Protein AF-A0A0D6MCI8-F1 (afdb_monomer_lite)

Foldseek 3Di:
DLAADPCLVVCCCPPPVSVVLQDWDKDADPPPVVDDLVVSLVVVCVVVPDDPDQKDWDKDDWDADSNFTWIKTWIAGSNRRMIIIHIDGDPDPPVPPPPPDDQPPVNVVVVVVVVDDD

Secondary structure (DSSP, 8-state):
--PPPS-HHHHHHH-HHHHHHTS-EEEE--TTTTS-HHHHHHHHHHHTTT---SEEEEEPPPEEETTEEEEEEEEEETTT-EEEEEEEE--S-TTS--TT-PPPHHHHHHHHHTT---

Sequence (118 aa):
MIASVQNPREVFRSDEFLVQLAQPSSVRFSPFEHAPLEERREKFREAMAQRKLALIDFESFPFLFNGVLCTARGHIDSHLLTGRVQFRLSEESNTARDGNEAWSADQINNLRAMGLPL

Organism: NCBI:txid53326

Radius of gyration: 16.19 Å; chains: 1; bounding box: 38×29×41 Å

InterPro domains:
  IPR003417 Core-binding factor, beta subunit [PF02312] (4-52)
  IPR036552 Core-binding factor, beta subunit superfamily [G3DSA:2.40.250.10] (1-58)
  IPR036552 Core-binding factor, beta subunit superfamily [G3DSA:2.40.250.10] (59-101)
  IPR036552 Core-binding factor, beta subunit superfamily [SSF50723] (5-98)

pLDDT: mean 75.56, std 16.2, range [38.34, 93.69]

Structure (mmCIF, N/CA/C/O backbone):
data_AF-A0A0D6MCI8-F1
#
_entry.id   AF-A0A0D6MCI8-F1
#
loop_
_atom_site.group_PDB
_atom_site.id
_atom_site.type_symbol
_atom_site.label_atom_id
_atom_site.label_alt_id
_atom_site.label_comp_id
_atom_site.label_asym_id
_atom_site.label_entity_id
_atom_site.label_seq_id
_atom_site.pdbx_PDB_ins_code
_atom_site.Cartn_x
_atom_site.Cartn_y
_atom_site.Cartn_z
_atom_site.occupancy
_atom_site.B_iso_or_equiv
_atom_site.auth_seq_id
_atom_site.auth_comp_id
_atom_site.auth_asym_id
_atom_site.auth_atom_id
_atom_site.pdbx_PDB_model_num
ATOM 1 N N . MET A 1 1 ? 23.018 6.924 -5.334 1.00 42.38 1 MET A N 1
ATOM 2 C CA . MET A 1 1 ? 22.268 7.116 -6.592 1.00 42.38 1 MET A CA 1
ATOM 3 C C . MET A 1 1 ? 21.367 5.896 -6.747 1.00 42.38 1 MET A C 1
ATOM 5 O O . MET A 1 1 ? 21.887 4.827 -7.027 1.00 42.38 1 MET A O 1
ATOM 9 N N . ILE A 1 2 ? 20.072 5.993 -6.430 1.00 49.62 2 ILE A N 1
ATOM 10 C CA . ILE A 1 2 ? 19.141 4.873 -6.656 1.00 49.62 2 ILE A CA 1
ATOM 11 C C . ILE A 1 2 ? 18.701 5.007 -8.111 1.00 49.62 2 ILE A C 1
ATOM 13 O O . ILE A 1 2 ? 17.911 5.887 -8.438 1.00 49.62 2 ILE A O 1
ATOM 17 N N . ALA A 1 3 ? 19.330 4.240 -8.998 1.00 56.84 3 ALA A N 1
ATOM 18 C CA . ALA A 1 3 ? 19.086 4.345 -10.427 1.00 56.84 3 ALA A CA 1
ATOM 19 C C . ALA A 1 3 ? 17.694 3.794 -10.759 1.00 56.84 3 ALA A C 1
ATOM 21 O O . ALA A 1 3 ? 17.373 2.655 -10.41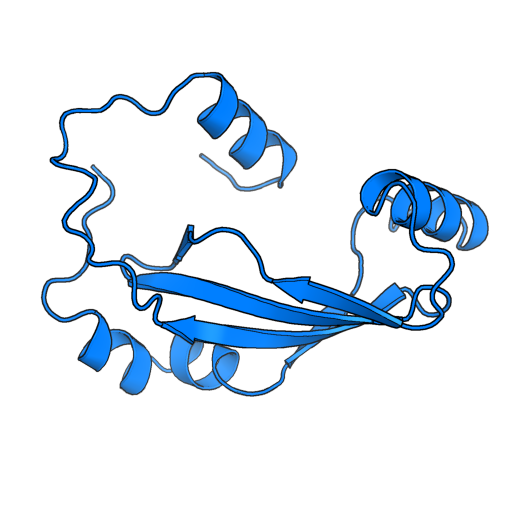8 1.00 56.84 3 ALA A O 1
ATOM 22 N N . SER A 1 4 ? 16.877 4.597 -11.442 1.00 68.19 4 SER A N 1
ATOM 23 C CA . SER A 1 4 ? 15.730 4.060 -12.167 1.00 68.19 4 SER A CA 1
ATOM 24 C C . SER A 1 4 ? 16.223 3.061 -13.208 1.00 68.19 4 SER A C 1
ATOM 26 O O . SER A 1 4 ? 17.229 3.303 -13.879 1.00 68.19 4 SER A O 1
ATOM 28 N N . VAL A 1 5 ? 15.482 1.975 -13.402 1.00 79.12 5 VAL A N 1
ATOM 29 C CA . VAL A 1 5 ? 15.741 1.053 -14.512 1.00 79.12 5 VAL A CA 1
ATOM 30 C C . VAL A 1 5 ? 15.469 1.745 -15.854 1.00 79.12 5 VAL A C 1
ATOM 32 O O . VAL A 1 5 ? 14.638 2.653 -15.932 1.00 79.12 5 VAL A O 1
ATOM 35 N N . GLN A 1 6 ? 16.164 1.322 -16.914 1.00 74.25 6 GLN A N 1
ATOM 36 C CA . GLN A 1 6 ? 16.040 1.928 -18.249 1.00 74.25 6 GLN A CA 1
ATOM 37 C C . GLN A 1 6 ? 14.661 1.675 -18.889 1.00 74.25 6 GLN A C 1
ATOM 39 O O . GLN A 1 6 ? 14.122 2.568 -19.537 1.00 74.25 6 GLN A O 1
ATOM 44 N N . ASN A 1 7 ? 14.053 0.506 -18.635 1.00 82.62 7 ASN A N 1
ATOM 45 C CA . ASN A 1 7 ? 12.748 0.102 -19.178 1.00 82.62 7 ASN A CA 1
ATOM 46 C C . ASN A 1 7 ? 11.750 -0.270 -18.060 1.00 82.62 7 ASN A C 1
ATOM 48 O O . ASN A 1 7 ? 11.394 -1.441 -17.910 1.00 82.62 7 ASN A O 1
ATOM 52 N N . PRO A 1 8 ? 11.244 0.693 -17.269 1.00 80.25 8 PRO A N 1
ATOM 53 C CA . PRO A 1 8 ? 10.431 0.400 -16.081 1.00 80.25 8 PRO A CA 1
ATOM 54 C C . PRO A 1 8 ? 9.139 -0.366 -16.393 1.00 80.25 8 PRO A C 1
ATOM 56 O O . PRO A 1 8 ? 8.712 -1.203 -15.605 1.00 80.25 8 PRO A O 1
ATOM 59 N N . ARG A 1 9 ? 8.548 -0.145 -17.574 1.00 85.06 9 ARG A N 1
ATOM 60 C CA . ARG A 1 9 ? 7.364 -0.881 -18.050 1.00 85.06 9 ARG A CA 1
ATOM 61 C C . ARG A 1 9 ? 7.628 -2.363 -18.288 1.00 85.06 9 ARG A C 1
ATOM 63 O O . ARG A 1 9 ? 6.748 -3.179 -18.039 1.00 85.06 9 ARG A O 1
ATOM 70 N N . GLU A 1 10 ? 8.794 -2.683 -18.835 1.00 86.62 10 GLU A N 1
ATOM 71 C CA . GLU A 1 10 ? 9.193 -4.058 -19.121 1.00 86.62 10 GLU A CA 1
ATOM 72 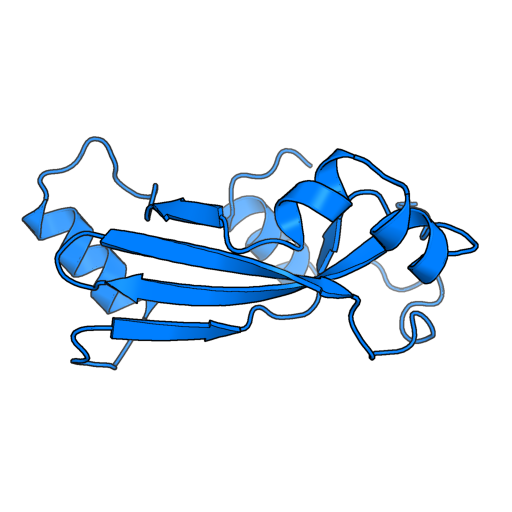C C . GLU A 1 10 ? 9.523 -4.768 -17.814 1.00 86.62 10 GLU A C 1
ATOM 74 O O . GLU A 1 10 ? 8.912 -5.789 -17.520 1.00 86.62 10 GLU A O 1
ATOM 79 N N . VAL A 1 11 ? 10.357 -4.142 -16.973 1.00 85.19 11 VAL A N 1
ATOM 80 C CA . VAL A 1 11 ? 10.732 -4.678 -15.658 1.00 85.19 11 VAL A CA 1
ATOM 81 C C . VAL A 1 11 ? 9.497 -4.953 -14.801 1.00 85.19 11 VAL A C 1
ATOM 83 O O . VAL A 1 11 ? 9.377 -6.041 -14.256 1.00 85.19 11 VAL A O 1
ATOM 86 N N . PHE A 1 12 ? 8.520 -4.041 -14.752 1.00 86.44 12 PHE A N 1
ATOM 87 C CA . PHE A 1 12 ? 7.281 -4.263 -13.993 1.00 86.44 12 PHE A CA 1
ATOM 88 C C . PHE A 1 12 ? 6.447 -5.458 -14.492 1.00 86.44 12 PHE A C 1
ATOM 90 O O . PHE A 1 12 ? 5.653 -6.013 -13.739 1.00 86.44 12 PHE A O 1
ATOM 97 N N . ARG A 1 13 ? 6.597 -5.854 -15.762 1.00 86.81 13 ARG A N 1
ATOM 98 C CA . ARG A 1 13 ? 5.869 -6.980 -16.371 1.00 86.81 13 ARG A CA 1
ATOM 99 C C . ARG A 1 13 ? 6.646 -8.292 -16.359 1.00 86.81 13 ARG A C 1
ATOM 101 O O . ARG A 1 13 ? 6.026 -9.336 -16.529 1.00 86.81 13 ARG A O 1
ATOM 108 N N . SER A 1 14 ? 7.969 -8.239 -16.238 1.00 87.12 14 SER A N 1
ATOM 109 C CA . SER A 1 14 ? 8.842 -9.411 -16.326 1.00 87.12 14 SER A CA 1
ATOM 110 C C . SER A 1 14 ? 9.429 -9.8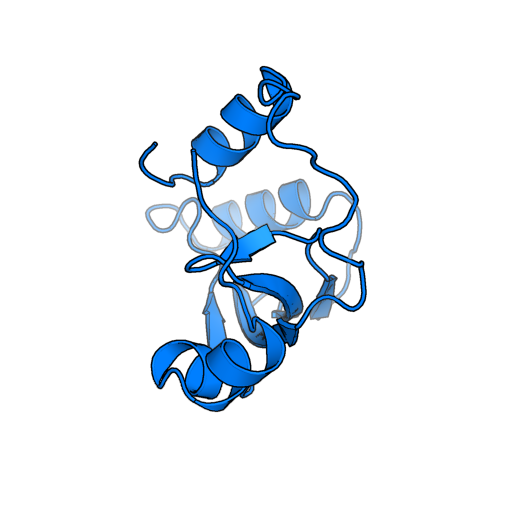31 -14.983 1.00 87.12 14 SER A C 1
ATOM 112 O O . SER A 1 14 ? 9.765 -10.999 -14.818 1.00 87.12 14 SER A O 1
ATOM 114 N N . ASP A 1 15 ? 9.589 -8.899 -14.042 1.00 89.94 15 ASP A N 1
ATOM 115 C CA . ASP A 1 15 ? 10.101 -9.196 -12.707 1.00 89.94 15 ASP A CA 1
ATOM 116 C C . ASP A 1 15 ? 9.056 -9.978 -11.903 1.00 89.94 15 ASP A C 1
ATOM 118 O O . ASP A 1 15 ? 7.920 -9.533 -11.737 1.00 89.94 15 ASP A O 1
ATOM 122 N N . GLU A 1 16 ? 9.439 -11.156 -11.410 1.00 88.31 16 GLU A N 1
ATOM 123 C CA . GLU A 1 16 ? 8.520 -12.085 -10.746 1.00 88.31 16 GLU A CA 1
ATOM 124 C C . GLU A 1 16 ? 7.828 -11.445 -9.536 1.00 88.31 16 GLU A C 1
ATOM 126 O O . GLU A 1 16 ? 6.624 -11.620 -9.334 1.00 88.31 16 GLU A O 1
ATOM 131 N N . PHE A 1 17 ? 8.567 -10.652 -8.760 1.00 86.75 17 PHE A N 1
ATOM 132 C CA . PHE A 1 17 ? 8.053 -10.032 -7.549 1.00 86.75 17 PHE A CA 1
ATOM 133 C C . PHE A 1 17 ? 7.093 -8.885 -7.872 1.00 86.75 17 PHE A C 1
ATOM 135 O O . PHE A 1 17 ? 6.011 -8.795 -7.290 1.00 86.75 17 PHE A O 1
ATOM 142 N N . LEU A 1 18 ? 7.436 -8.036 -8.844 1.00 86.62 18 LEU A N 1
ATOM 143 C CA . LEU A 1 18 ? 6.547 -6.969 -9.311 1.00 86.62 18 LEU A CA 1
ATOM 144 C C . LEU A 1 18 ? 5.279 -7.521 -9.967 1.00 86.62 18 LEU A C 1
ATOM 146 O O . LEU A 1 18 ? 4.197 -6.988 -9.729 1.00 86.62 18 LEU A O 1
ATOM 150 N N . VAL A 1 19 ? 5.380 -8.612 -10.728 1.00 90.06 19 VAL A N 1
ATOM 151 C CA . VAL A 1 19 ? 4.219 -9.287 -11.325 1.00 90.06 19 VAL A CA 1
ATOM 152 C C . VAL A 1 19 ? 3.285 -9.831 -10.245 1.00 90.06 19 VAL A C 1
ATOM 154 O O . VAL A 1 19 ? 2.067 -9.686 -10.364 1.00 90.06 19 VAL A O 1
ATOM 157 N N . GLN A 1 20 ? 3.830 -10.415 -9.175 1.00 88.56 20 GLN A N 1
ATOM 158 C CA . GLN A 1 20 ? 3.037 -10.862 -8.028 1.00 88.56 20 GLN A CA 1
ATOM 159 C C . GLN A 1 20 ? 2.380 -9.682 -7.306 1.00 88.56 20 GLN A C 1
ATOM 161 O O . GLN A 1 20 ? 1.178 -9.715 -7.047 1.00 88.56 20 GLN A O 1
ATOM 166 N N . LEU A 1 21 ? 3.128 -8.608 -7.041 1.00 87.69 21 LEU A N 1
ATOM 167 C CA . LEU A 1 21 ? 2.594 -7.417 -6.381 1.00 87.69 21 LEU A CA 1
ATOM 168 C C . LEU A 1 21 ? 1.590 -6.644 -7.241 1.00 87.69 21 LEU A C 1
ATOM 170 O O . LEU A 1 21 ? 0.736 -5.951 -6.692 1.00 87.69 21 LEU A O 1
ATOM 174 N N . ALA A 1 22 ? 1.647 -6.767 -8.567 1.00 89.19 22 ALA A N 1
ATOM 175 C CA . ALA A 1 22 ? 0.641 -6.217 -9.471 1.00 89.19 22 ALA A CA 1
ATOM 176 C C . ALA A 1 22 ? -0.727 -6.910 -9.325 1.00 89.19 22 ALA A C 1
ATOM 178 O O . ALA A 1 22 ? -1.754 -6.332 -9.696 1.00 89.19 22 ALA A O 1
ATOM 179 N N . GLN A 1 23 ? -0.762 -8.123 -8.764 1.00 91.69 23 GLN A N 1
ATOM 180 C CA . GLN A 1 23 ? -1.996 -8.816 -8.404 1.00 91.69 23 GLN A CA 1
ATOM 181 C C . GLN A 1 23 ? -2.493 -8.382 -7.015 1.00 91.69 23 GLN A C 1
ATOM 183 O O . GLN A 1 23 ? -1.688 -8.056 -6.137 1.00 91.69 23 GLN A O 1
ATOM 188 N N . PRO A 1 24 ? -3.817 -8.417 -6.763 1.00 90.88 24 PRO A N 1
ATOM 189 C CA . PRO A 1 24 ? -4.368 -8.153 -5.438 1.00 90.88 24 PRO A CA 1
ATOM 190 C C . PRO A 1 24 ? -3.789 -9.100 -4.379 1.00 90.88 24 PRO A C 1
ATOM 192 O O . PRO A 1 24 ? -4.118 -10.285 -4.333 1.00 90.88 24 PRO A O 1
ATOM 195 N N . SER A 1 25 ? -2.968 -8.545 -3.496 1.00 89.81 25 SER A N 1
ATOM 196 C CA . SER A 1 25 ? -2.238 -9.252 -2.448 1.00 89.81 25 SER A CA 1
ATOM 197 C C . SER A 1 25 ? -2.760 -8.863 -1.069 1.00 89.81 25 SER A C 1
ATOM 199 O O . SER A 1 25 ? -3.143 -7.715 -0.835 1.00 89.81 25 SER A O 1
ATOM 201 N N . SER A 1 26 ? -2.797 -9.820 -0.142 1.00 91.00 26 SER A N 1
ATOM 202 C CA . SER A 1 26 ? -3.246 -9.572 1.230 1.00 91.00 26 SER A CA 1
ATOM 203 C C . SER A 1 26 ? -2.253 -8.704 1.995 1.00 91.00 26 SER A C 1
ATOM 205 O O . SER A 1 26 ? -1.056 -8.971 1.996 1.00 91.00 26 SER A O 1
ATOM 207 N N . VAL A 1 27 ? -2.770 -7.701 2.700 1.00 88.94 27 VAL A N 1
ATOM 208 C CA . VAL A 1 27 ? -1.982 -6.816 3.564 1.00 88.94 27 VAL A CA 1
ATOM 209 C C . VAL A 1 27 ? -2.577 -6.747 4.961 1.00 88.94 27 VAL A C 1
ATOM 211 O O . VAL A 1 27 ? -3.755 -7.048 5.171 1.00 88.94 27 VAL A O 1
ATOM 214 N N . ARG A 1 28 ? -1.754 -6.339 5.925 1.00 89.00 28 ARG A N 1
ATOM 215 C CA . ARG A 1 28 ? -2.146 -6.105 7.313 1.00 89.00 28 ARG A CA 1
ATOM 216 C C . ARG A 1 28 ? -1.478 -4.837 7.826 1.00 89.00 28 ARG A C 1
ATOM 218 O O . ARG A 1 28 ? -0.333 -4.560 7.483 1.00 89.00 28 ARG A O 1
ATOM 225 N N . PHE A 1 29 ? -2.174 -4.108 8.689 1.00 84.31 29 PHE A N 1
ATOM 226 C CA . PHE A 1 29 ? -1.574 -3.043 9.479 1.00 84.31 29 PHE A CA 1
ATOM 227 C C . PHE A 1 29 ? -0.629 -3.635 10.539 1.00 84.31 29 PHE A C 1
ATOM 229 O O . PHE A 1 29 ? -1.069 -4.222 11.536 1.00 84.31 29 PHE A O 1
ATOM 236 N N . SER A 1 30 ? 0.671 -3.509 10.284 1.00 81.44 30 SER A N 1
ATOM 237 C CA . SER A 1 30 ? 1.756 -4.016 11.129 1.00 81.44 30 SER A CA 1
ATOM 238 C C . SER A 1 30 ? 2.173 -3.120 12.310 1.00 81.44 30 SER A C 1
ATOM 240 O O . SER A 1 30 ? 2.715 -3.663 13.277 1.00 81.44 30 SER A O 1
ATOM 242 N N . PRO A 1 31 ? 1.950 -1.787 12.326 1.00 82.69 31 PRO A N 1
ATOM 243 C CA . PRO A 1 31 ? 2.323 -0.985 13.486 1.00 82.69 31 PRO A CA 1
ATOM 244 C C . PRO A 1 31 ? 1.621 -1.455 14.764 1.00 82.69 31 PRO A C 1
ATOM 246 O O . PRO A 1 31 ? 0.448 -1.838 14.750 1.00 82.69 31 PRO A O 1
ATOM 249 N N . PHE A 1 32 ? 2.356 -1.403 15.878 1.00 83.56 32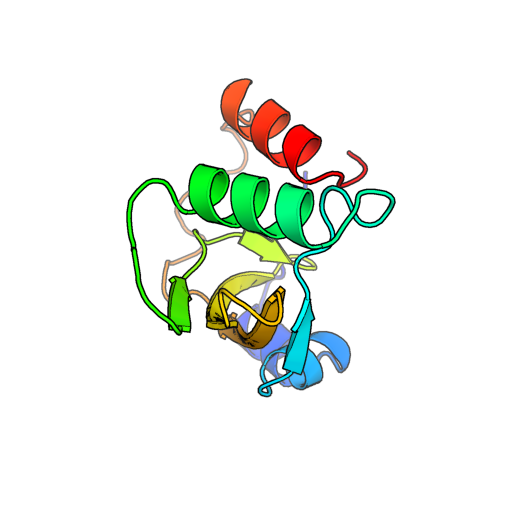 PHE A N 1
ATOM 250 C CA . PHE A 1 32 ? 1.883 -1.818 17.203 1.00 83.56 32 PHE A CA 1
ATOM 251 C C . PHE A 1 32 ? 1.380 -3.271 17.251 1.00 83.56 32 PHE A C 1
ATOM 253 O O . PHE A 1 32 ? 0.479 -3.589 18.015 1.00 83.56 32 PHE A O 1
ATOM 260 N N . GLU A 1 33 ? 1.957 -4.185 16.462 1.00 83.25 33 GLU A N 1
ATOM 261 C CA . GLU A 1 33 ? 1.544 -5.600 16.451 1.00 83.25 33 GLU A CA 1
ATOM 262 C C . GLU A 1 33 ? 1.610 -6.299 17.819 1.00 83.25 33 GLU A C 1
ATOM 264 O O . GLU A 1 33 ? 0.861 -7.245 18.053 1.00 83.25 33 GLU A O 1
ATOM 269 N N . HIS A 1 34 ? 2.457 -5.805 18.726 1.00 86.81 34 HIS A N 1
ATOM 270 C CA . HIS A 1 34 ? 2.574 -6.267 20.111 1.00 86.81 34 HIS A CA 1
ATOM 271 C C . HIS A 1 34 ? 1.453 -5.756 21.034 1.00 86.81 34 HIS A C 1
ATOM 273 O O . HIS A 1 34 ? 1.273 -6.295 22.125 1.00 86.81 34 HIS A O 1
ATOM 279 N N . ALA A 1 35 ? 0.728 -4.711 20.630 1.00 87.06 35 ALA A N 1
ATOM 280 C CA . ALA A 1 35 ? -0.311 -4.080 21.430 1.00 87.06 35 ALA A CA 1
ATOM 281 C C . ALA A 1 35 ? -1.670 -4.794 21.276 1.00 87.06 35 ALA A C 1
ATOM 283 O O . ALA A 1 35 ? -1.925 -5.457 20.259 1.00 87.06 35 ALA A O 1
ATOM 284 N N . PRO A 1 36 ? -2.583 -4.645 22.254 1.00 90.44 36 PRO A N 1
ATOM 285 C CA . PRO A 1 36 ? -3.950 -5.138 22.142 1.00 90.44 36 PRO A CA 1
ATOM 286 C C . PRO A 1 36 ? -4.670 -4.597 20.900 1.00 90.44 36 PRO A C 1
ATOM 288 O O . PRO A 1 36 ? -4.411 -3.489 20.430 1.00 90.44 36 PRO A O 1
ATOM 291 N N . LEU A 1 37 ? -5.632 -5.369 20.385 1.00 85.12 37 LEU A N 1
ATOM 292 C CA . LEU A 1 37 ? -6.346 -5.035 19.148 1.00 85.12 37 LEU A CA 1
ATOM 293 C C . LEU A 1 37 ? -7.027 -3.657 19.196 1.00 85.12 37 LEU A C 1
ATOM 295 O O . LEU A 1 37 ? -7.015 -2.942 18.198 1.00 85.12 37 LEU A O 1
ATOM 299 N N . GLU A 1 38 ? -7.588 -3.274 20.343 1.00 86.62 38 GLU A N 1
ATOM 300 C CA . GLU A 1 38 ? -8.251 -1.976 20.517 1.00 86.62 38 GLU A CA 1
ATOM 301 C C . GLU A 1 38 ? -7.278 -0.799 20.367 1.00 86.62 38 GLU A C 1
ATOM 303 O O . GLU A 1 38 ? -7.577 0.155 19.651 1.00 86.62 38 GLU A O 1
ATOM 308 N N . GLU A 1 39 ? -6.077 -0.902 20.939 1.00 87.69 39 GLU A N 1
ATOM 309 C CA . GLU A 1 39 ? -5.036 0.120 20.793 1.00 87.69 39 GLU A CA 1
ATOM 310 C C . GLU A 1 39 ? -4.568 0.219 19.335 1.00 87.69 39 GLU A C 1
ATOM 312 O O . GLU A 1 39 ? -4.447 1.307 18.775 1.00 87.69 39 GLU A O 1
ATOM 317 N N . ARG A 1 40 ? -4.398 -0.925 18.661 1.00 87.00 40 ARG A N 1
ATOM 318 C CA . ARG A 1 40 ? -4.038 -0.965 17.234 1.00 87.00 40 ARG A CA 1
ATOM 319 C C . ARG A 1 40 ? -5.098 -0.316 16.351 1.00 87.00 40 ARG A C 1
ATOM 321 O O . ARG A 1 40 ? -4.755 0.398 15.412 1.00 87.00 40 ARG A O 1
ATOM 328 N N . ARG A 1 41 ? -6.380 -0.545 16.649 1.00 85.62 41 ARG A N 1
ATOM 329 C CA . ARG A 1 41 ? -7.506 0.102 15.959 1.00 85.62 41 ARG A CA 1
ATOM 330 C C . ARG A 1 41 ? -7.495 1.604 16.183 1.00 85.62 41 ARG A C 1
ATOM 332 O O . ARG A 1 41 ? -7.727 2.360 15.244 1.00 85.62 41 ARG A O 1
ATOM 339 N N . GLU A 1 42 ? -7.209 2.052 17.399 1.00 85.25 42 GLU A N 1
ATOM 340 C CA . GLU A 1 42 ? -7.075 3.472 17.694 1.00 85.25 42 GLU A CA 1
ATOM 341 C C . GLU A 1 42 ? -5.931 4.109 16.905 1.00 85.25 42 GLU A C 1
ATOM 343 O O . GLU A 1 42 ? -6.177 5.072 16.181 1.00 85.25 42 GLU A O 1
ATOM 348 N N . LYS A 1 43 ? -4.739 3.503 16.913 1.00 83.94 43 LYS A N 1
ATOM 349 C CA . LYS A 1 43 ? -3.591 3.967 16.120 1.00 83.94 43 LYS A CA 1
ATOM 350 C C . LYS A 1 43 ? -3.836 3.937 14.620 1.00 83.94 43 LYS A C 1
ATOM 352 O O . LYS A 1 43 ? -3.427 4.858 13.918 1.00 83.94 43 LYS A O 1
ATOM 357 N N . PHE A 1 44 ? -4.550 2.935 14.120 1.00 82.94 44 PHE A N 1
ATOM 358 C CA . PHE A 1 44 ? -4.961 2.900 12.722 1.00 82.94 44 PHE A CA 1
ATOM 359 C C . PHE A 1 44 ? -5.922 4.049 12.382 1.00 82.94 44 PHE A C 1
ATOM 361 O O . PHE A 1 44 ? -5.736 4.731 11.377 1.00 82.94 44 PHE A O 1
ATOM 368 N N . ARG A 1 45 ? -6.921 4.323 13.233 1.00 79.19 45 ARG A N 1
ATOM 369 C CA . ARG A 1 45 ? -7.840 5.460 13.042 1.00 79.19 45 ARG A CA 1
ATOM 370 C C . ARG A 1 45 ? -7.116 6.804 13.114 1.00 79.19 45 ARG A C 1
ATOM 372 O O . ARG A 1 45 ? -7.430 7.675 12.311 1.00 79.19 45 ARG A O 1
ATOM 379 N N . GLU A 1 46 ? -6.166 6.962 14.037 1.00 82.25 46 GLU A N 1
ATOM 380 C CA . GLU A 1 46 ? -5.306 8.150 14.135 1.00 82.25 46 GLU A CA 1
ATOM 381 C C . GLU A 1 46 ? -4.480 8.337 12.853 1.00 82.25 46 GLU A C 1
ATOM 383 O O . GLU A 1 46 ? -4.473 9.426 12.285 1.00 82.25 46 GLU A O 1
ATOM 388 N N . ALA A 1 47 ? -3.851 7.269 12.347 1.00 75.50 47 ALA A N 1
ATOM 389 C CA . ALA A 1 47 ? -3.060 7.303 11.115 1.00 75.50 47 ALA A CA 1
ATOM 390 C C . ALA A 1 47 ? -3.904 7.635 9.872 1.00 75.50 47 ALA A C 1
ATOM 392 O O . ALA A 1 47 ? -3.435 8.321 8.968 1.00 75.50 47 ALA A O 1
ATOM 393 N N . MET A 1 48 ? -5.167 7.201 9.844 1.00 74.81 48 MET A N 1
ATOM 394 C CA . MET A 1 48 ? -6.120 7.518 8.770 1.00 74.81 48 MET A CA 1
ATOM 395 C C . MET A 1 48 ? -6.941 8.794 9.048 1.00 74.81 48 MET A C 1
ATOM 397 O O . MET A 1 48 ? -7.889 9.105 8.319 1.00 74.81 48 MET A O 1
ATOM 401 N N . ALA A 1 49 ? -6.549 9.515 10.102 1.00 66.69 49 ALA A N 1
ATOM 402 C CA . ALA A 1 49 ? -6.991 10.787 10.662 1.00 66.69 49 ALA A CA 1
ATOM 403 C C . ALA A 1 49 ? -8.499 11.031 10.855 1.00 66.69 49 ALA A C 1
ATOM 405 O O . ALA A 1 49 ? -8.855 11.580 11.891 1.00 66.69 49 ALA A O 1
ATOM 406 N N . GLN A 1 50 ? -9.413 10.719 9.925 1.00 55.66 50 GLN A N 1
ATOM 407 C CA . GLN A 1 50 ? -10.802 11.227 10.011 1.00 55.66 50 GLN A CA 1
ATOM 408 C C . GLN A 1 50 ? -11.897 10.374 9.341 1.00 55.66 50 GLN A C 1
ATOM 410 O O . GLN A 1 50 ? -13.062 10.774 9.328 1.00 55.66 50 GLN A O 1
ATOM 415 N N . ARG A 1 51 ? -11.601 9.188 8.799 1.00 54.62 51 ARG A N 1
ATOM 416 C CA . ARG A 1 51 ? -12.619 8.376 8.102 1.00 54.62 51 ARG A CA 1
ATOM 417 C C . ARG A 1 51 ? -13.188 7.285 9.016 1.00 54.62 51 ARG A C 1
ATOM 419 O O . ARG A 1 51 ? -12.581 6.234 9.183 1.00 54.62 51 ARG A O 1
ATOM 426 N N . LYS A 1 52 ? -14.388 7.503 9.578 1.00 55.75 52 LYS A N 1
ATOM 427 C CA . LYS A 1 52 ? -15.213 6.452 10.225 1.00 55.75 52 LYS A CA 1
ATOM 428 C C . LYS A 1 52 ? -15.833 5.523 9.169 1.00 55.75 52 LYS A C 1
ATOM 430 O O . LYS A 1 52 ? -17.051 5.434 9.049 1.00 55.75 52 LYS A O 1
ATOM 435 N N . LEU A 1 53 ? -14.997 4.886 8.358 1.00 58.84 53 LEU A N 1
ATOM 436 C CA . LEU A 1 53 ? -15.430 3.965 7.310 1.00 58.84 53 LEU A CA 1
ATOM 437 C C . LEU A 1 53 ? -15.028 2.539 7.688 1.00 58.84 53 LEU A C 1
ATOM 439 O O . LEU A 1 53 ? -13.941 2.316 8.222 1.00 58.84 53 LEU A O 1
ATOM 443 N N . ALA A 1 54 ? -15.912 1.574 7.422 1.00 60.47 54 ALA A N 1
ATOM 444 C CA . ALA A 1 54 ? -15.632 0.152 7.642 1.00 60.47 54 ALA A CA 1
ATOM 445 C C . ALA A 1 54 ? -14.474 -0.344 6.757 1.00 60.47 54 ALA A C 1
ATOM 447 O O . ALA A 1 54 ? -13.674 -1.169 7.185 1.00 60.47 54 ALA A O 1
ATOM 448 N N . LEU A 1 55 ? -14.350 0.231 5.559 1.00 70.25 55 LEU A N 1
ATOM 449 C CA . LEU A 1 55 ? -13.263 0.008 4.615 1.00 70.25 55 LEU A CA 1
ATOM 450 C C . LEU A 1 55 ? -12.620 1.346 4.277 1.00 70.25 55 LEU A C 1
ATOM 452 O O . LEU A 1 55 ? -13.318 2.325 4.003 1.00 70.25 55 LEU A O 1
ATOM 456 N N . ILE A 1 56 ? -11.295 1.384 4.298 1.00 77.81 56 ILE A N 1
ATOM 457 C CA . ILE A 1 56 ? -10.532 2.573 3.949 1.00 77.81 56 ILE A CA 1
ATOM 458 C C . ILE A 1 56 ? -9.758 2.289 2.674 1.00 77.81 56 ILE A C 1
ATOM 460 O O . ILE A 1 56 ? -8.751 1.582 2.702 1.00 77.81 56 ILE A O 1
ATOM 464 N N . ASP A 1 57 ? -10.245 2.849 1.570 1.00 83.12 57 ASP A N 1
ATOM 465 C CA . ASP A 1 57 ? -9.501 2.903 0.319 1.00 83.12 57 ASP A CA 1
ATOM 466 C C . ASP A 1 57 ? -8.315 3.852 0.468 1.00 83.12 57 ASP A C 1
ATOM 468 O O . ASP A 1 57 ? -8.444 4.966 0.991 1.00 83.12 57 ASP A O 1
ATOM 472 N N . PHE A 1 58 ? -7.165 3.414 -0.024 1.00 81.19 58 PHE A N 1
ATOM 473 C CA . PHE A 1 58 ? -5.962 4.219 -0.074 1.00 81.19 58 PHE A CA 1
ATOM 474 C C . PHE A 1 58 ? -5.258 4.049 -1.414 1.00 81.19 58 PHE A C 1
ATOM 476 O O . PHE A 1 58 ? -5.290 2.996 -2.058 1.00 81.19 58 PHE A O 1
ATOM 483 N N . GLU A 1 59 ? -4.593 5.120 -1.804 1.00 85.50 59 GLU A N 1
ATOM 484 C CA . GLU A 1 59 ? -3.631 5.146 -2.884 1.00 85.50 59 GLU A CA 1
ATOM 485 C C . GLU A 1 59 ? -2.392 5.833 -2.326 1.00 85.50 59 GLU A C 1
ATOM 487 O O . GLU A 1 59 ? -2.488 6.886 -1.692 1.00 85.50 59 GLU A O 1
ATOM 492 N N . SER A 1 60 ? -1.245 5.177 -2.451 1.00 82.94 60 SER A N 1
ATOM 493 C CA . SER A 1 60 ? 0.010 5.737 -1.978 1.00 82.94 60 SER A CA 1
ATOM 494 C C . SER A 1 60 ? 0.450 6.882 -2.882 1.00 82.94 60 SER A C 1
ATOM 496 O O . SER A 1 60 ? 0.138 6.916 -4.073 1.00 82.94 60 SER A O 1
ATOM 498 N N . PHE A 1 61 ? 1.297 7.756 -2.347 1.00 83.88 61 PHE A N 1
ATOM 499 C CA . PHE A 1 61 ? 2.157 8.561 -3.207 1.00 83.88 61 PHE A CA 1
ATOM 500 C C . PHE A 1 61 ? 3.078 7.647 -4.036 1.00 83.88 61 PHE A C 1
ATOM 502 O O . PHE A 1 61 ? 3.366 6.525 -3.598 1.00 83.88 61 PHE A O 1
ATOM 509 N N . PRO A 1 62 ? 3.538 8.089 -5.216 1.00 85.62 62 PRO A N 1
ATOM 510 C CA . PRO A 1 62 ? 4.513 7.350 -6.007 1.00 85.62 62 PRO A CA 1
ATOM 511 C C . PRO A 1 62 ? 5.791 7.061 -5.213 1.00 85.62 62 PRO A C 1
ATOM 513 O O . PRO A 1 62 ? 6.325 7.935 -4.528 1.00 85.62 62 PRO A O 1
ATOM 516 N N . PHE A 1 63 ? 6.293 5.831 -5.306 1.00 84.31 63 PHE A N 1
ATOM 517 C CA . PHE A 1 63 ? 7.529 5.397 -4.656 1.00 84.31 63 PHE A CA 1
ATOM 518 C C . PHE A 1 63 ? 8.366 4.523 -5.591 1.00 84.31 63 PHE A C 1
ATOM 520 O O . PHE A 1 63 ? 7.841 3.822 -6.455 1.00 84.31 63 PHE A O 1
ATOM 527 N N . LEU A 1 64 ? 9.688 4.563 -5.423 1.00 85.81 64 LEU A N 1
ATOM 528 C CA . LEU A 1 64 ? 10.596 3.686 -6.158 1.00 85.81 64 LEU A CA 1
ATOM 529 C C . LEU A 1 64 ? 10.663 2.322 -5.474 1.00 85.81 64 LEU A C 1
ATOM 531 O O . LEU A 1 64 ? 11.040 2.226 -4.308 1.00 85.81 64 LEU A O 1
ATOM 535 N N . PHE A 1 65 ? 10.357 1.271 -6.226 1.00 84.75 65 PHE A N 1
ATOM 536 C CA . PHE A 1 65 ? 10.510 -0.114 -5.803 1.00 84.75 65 PHE A CA 1
ATOM 537 C C . PHE A 1 65 ? 11.389 -0.851 -6.811 1.00 84.75 65 PHE A C 1
ATOM 539 O O . PHE A 1 65 ? 11.047 -0.912 -7.989 1.00 84.75 65 PHE A O 1
ATOM 546 N N . ASN A 1 66 ? 12.546 -1.361 -6.378 1.00 82.56 66 ASN A N 1
ATOM 547 C CA . ASN A 1 66 ? 13.546 -1.987 -7.258 1.00 82.56 66 ASN A CA 1
ATOM 548 C C . ASN A 1 66 ? 13.858 -1.160 -8.527 1.00 82.56 66 ASN A C 1
ATOM 550 O O . ASN A 1 66 ? 14.005 -1.692 -9.623 1.00 82.56 66 ASN A O 1
ATOM 554 N N . GLY A 1 67 ? 13.926 0.170 -8.387 1.00 80.94 67 GLY A N 1
ATOM 555 C CA . GLY A 1 67 ? 14.196 1.085 -9.502 1.00 80.94 67 GLY A CA 1
ATOM 556 C C . GLY A 1 67 ? 13.010 1.329 -10.446 1.00 80.94 67 GLY A C 1
ATOM 557 O O . GLY A 1 67 ? 13.186 1.998 -11.4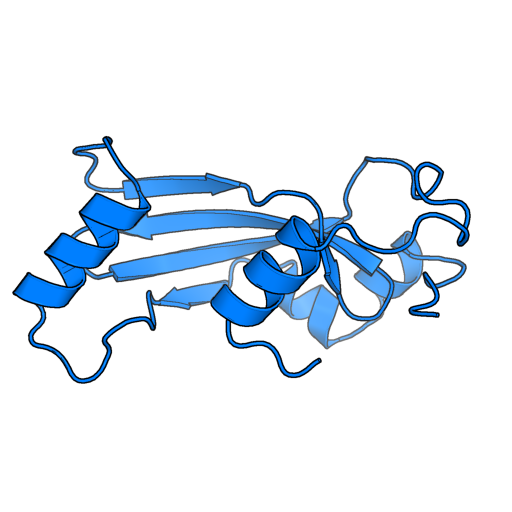62 1.00 80.94 67 GLY A O 1
ATOM 558 N N . VAL A 1 68 ? 11.812 0.834 -10.125 1.00 84.88 68 VAL A N 1
ATOM 559 C CA . VAL A 1 68 ? 10.566 1.086 -10.861 1.00 84.88 68 VAL A CA 1
ATOM 560 C C . VAL A 1 68 ? 9.665 2.012 -10.048 1.00 84.88 68 VAL A C 1
ATOM 562 O O . VAL A 1 68 ? 9.375 1.744 -8.883 1.00 84.88 68 VAL A O 1
ATOM 565 N N . LEU A 1 69 ? 9.206 3.106 -10.658 1.00 86.75 69 LEU A N 1
ATOM 566 C CA . LEU A 1 69 ? 8.271 4.028 -10.018 1.00 86.75 69 LEU A CA 1
ATOM 567 C C . LEU A 1 69 ? 6.865 3.414 -9.996 1.00 86.75 69 LEU A C 1
ATOM 569 O O . LEU A 1 69 ? 6.262 3.178 -11.045 1.00 86.75 69 LEU A O 1
ATOM 573 N N . CYS A 1 70 ? 6.354 3.154 -8.797 1.00 88.50 70 CYS A N 1
ATOM 574 C CA . CYS A 1 70 ? 5.092 2.463 -8.566 1.00 88.50 70 CYS A CA 1
ATOM 575 C C . CYS A 1 70 ? 4.157 3.287 -7.676 1.00 88.50 70 CYS A C 1
ATOM 577 O O . CYS A 1 70 ? 4.601 4.115 -6.883 1.00 88.50 70 CYS A O 1
ATOM 579 N N . THR A 1 71 ? 2.862 3.001 -7.760 1.00 90.44 71 THR A N 1
ATOM 580 C CA . THR A 1 71 ? 1.871 3.355 -6.739 1.00 90.44 71 THR A CA 1
ATOM 581 C C . THR A 1 71 ? 1.255 2.079 -6.174 1.00 90.44 71 THR A C 1
ATOM 583 O O . THR A 1 71 ? 1.137 1.065 -6.864 1.00 90.44 71 THR A O 1
ATOM 586 N N . ALA A 1 72 ? 0.867 2.102 -4.903 1.00 90.06 72 ALA A N 1
ATOM 587 C CA . ALA A 1 72 ? 0.130 1.022 -4.264 1.00 90.06 72 ALA A CA 1
ATOM 588 C C . ALA A 1 72 ? -1.301 1.489 -4.030 1.00 90.06 72 ALA A C 1
ATOM 590 O O . ALA A 1 72 ? -1.531 2.518 -3.395 1.00 90.06 72 ALA A O 1
ATOM 591 N N . ARG A 1 73 ? -2.269 0.722 -4.528 1.00 91.50 73 ARG A N 1
ATOM 592 C CA . ARG A 1 73 ? -3.690 1.009 -4.347 1.00 91.50 73 ARG A CA 1
ATOM 593 C C . ARG A 1 73 ? -4.386 -0.182 -3.728 1.00 91.50 73 ARG A C 1
ATOM 595 O O . ARG A 1 73 ? -4.190 -1.319 -4.156 1.00 91.50 73 ARG A O 1
ATOM 602 N N . GLY A 1 74 ? -5.228 0.082 -2.745 1.00 91.69 74 GLY A N 1
ATOM 603 C CA . GLY A 1 74 ? -5.914 -0.972 -2.029 1.00 91.69 74 GLY A CA 1
ATOM 604 C C . GLY A 1 74 ? -6.955 -0.452 -1.067 1.00 91.69 74 GLY A C 1
ATOM 605 O O . GLY A 1 74 ? -7.287 0.730 -1.058 1.00 91.69 74 GLY A O 1
ATOM 606 N N . HIS A 1 75 ? -7.443 -1.367 -0.246 1.00 89.69 75 HIS A N 1
ATOM 607 C CA . HIS A 1 75 ? -8.306 -1.060 0.881 1.00 89.69 75 HIS A CA 1
ATOM 608 C C . HIS A 1 75 ? -7.865 -1.858 2.099 1.00 89.69 75 HIS A C 1
ATOM 610 O O . HIS A 1 75 ? -7.334 -2.963 1.962 1.00 89.69 75 HIS A O 1
ATOM 616 N N . ILE A 1 76 ? -8.127 -1.319 3.284 1.00 89.44 76 ILE A N 1
ATOM 617 C CA . ILE A 1 76 ? -7.991 -2.024 4.561 1.00 89.44 76 ILE A CA 1
ATOM 618 C C . ILE A 1 76 ? -9.306 -1.915 5.327 1.00 89.44 76 ILE A C 1
ATOM 620 O O . ILE A 1 76 ? -9.917 -0.848 5.390 1.00 89.44 76 ILE A O 1
ATOM 624 N N . ASP A 1 77 ? -9.731 -3.026 5.919 1.00 88.31 77 ASP A N 1
ATOM 625 C CA . ASP A 1 77 ? -10.821 -3.067 6.882 1.00 88.31 77 ASP A CA 1
ATOM 626 C C . ASP A 1 77 ? -10.358 -2.463 8.212 1.00 88.31 77 ASP A C 1
ATOM 628 O O . ASP A 1 77 ? -9.356 -2.885 8.797 1.00 88.31 77 ASP A O 1
ATOM 632 N N . SER A 1 78 ? -11.088 -1.462 8.698 1.00 81.94 78 SER A N 1
ATOM 633 C CA . SER A 1 78 ? -10.716 -0.712 9.901 1.00 81.94 78 SER A CA 1
ATOM 634 C C . SER A 1 78 ? -10.917 -1.483 11.210 1.00 81.94 78 SER A C 1
ATOM 636 O O . SER A 1 78 ? -10.371 -1.086 12.240 1.00 81.94 78 SER A O 1
ATOM 638 N N . HIS A 1 79 ? -11.646 -2.600 11.185 1.00 83.38 79 HIS A N 1
ATOM 639 C CA . HIS A 1 79 ? -11.887 -3.467 12.338 1.00 83.38 79 HIS A CA 1
ATOM 640 C C . HIS A 1 79 ? -10.935 -4.660 12.356 1.00 83.38 79 HIS A C 1
ATOM 642 O O . HIS A 1 79 ? -10.419 -5.018 13.421 1.00 83.38 79 HIS A O 1
ATOM 648 N N . LEU A 1 80 ? -10.730 -5.293 11.200 1.00 87.44 80 LEU A N 1
ATOM 649 C CA . LEU A 1 80 ? -9.866 -6.463 11.043 1.00 87.44 80 LEU A CA 1
ATOM 650 C C . LEU A 1 80 ? -8.399 -6.083 10.843 1.00 87.44 80 LEU A C 1
ATOM 652 O O . LEU A 1 80 ? -7.525 -6.923 11.052 1.00 87.44 80 LEU A O 1
ATOM 656 N N . LEU A 1 81 ? -8.127 -4.831 10.463 1.00 87.88 81 LEU A N 1
ATOM 657 C CA . LEU A 1 81 ? -6.791 -4.314 10.166 1.00 87.88 81 LEU A CA 1
ATOM 658 C C . LEU A 1 81 ? -6.078 -5.106 9.059 1.00 87.88 81 LEU A C 1
ATOM 660 O O . LEU A 1 81 ? -4.848 -5.154 8.995 1.00 87.88 81 LEU A O 1
ATOM 664 N N . THR A 1 82 ? -6.858 -5.738 8.185 1.00 90.69 82 THR A N 1
ATOM 665 C CA . THR A 1 82 ? -6.406 -6.508 7.028 1.00 90.69 82 THR A CA 1
ATOM 666 C C . THR A 1 82 ? -7.073 -5.988 5.769 1.00 90.69 82 THR A C 1
ATOM 668 O O . THR A 1 82 ? -8.112 -5.334 5.814 1.00 90.69 82 THR A O 1
ATOM 671 N N . GLY A 1 83 ? -6.456 -6.243 4.625 1.00 91.38 83 GLY A N 1
ATOM 672 C CA . GLY A 1 83 ? -6.901 -5.658 3.376 1.00 91.38 83 GLY A CA 1
ATOM 673 C C . GLY A 1 83 ? -6.318 -6.333 2.156 1.00 91.38 83 GLY A C 1
ATOM 674 O O . GLY A 1 83 ? -5.651 -7.369 2.250 1.00 91.38 83 GLY A O 1
ATOM 675 N N . ARG A 1 84 ? -6.547 -5.708 1.004 1.00 93.00 84 ARG A N 1
ATOM 676 C CA . ARG A 1 84 ? -5.886 -6.066 -0.247 1.00 93.00 84 ARG A CA 1
ATOM 677 C C . ARG A 1 84 ? -5.258 -4.843 -0.881 1.00 93.00 84 ARG A C 1
ATOM 679 O O . ARG A 1 84 ? -5.898 -3.798 -0.958 1.00 93.00 84 ARG A O 1
ATOM 686 N N . VAL A 1 85 ? -4.034 -5.003 -1.367 1.00 92.94 85 VAL A N 1
ATOM 687 C CA . VAL A 1 85 ? -3.313 -3.988 -2.133 1.00 92.94 85 VAL A CA 1
ATOM 688 C C . VAL A 1 85 ? -2.818 -4.588 -3.437 1.00 92.94 85 VAL A C 1
ATOM 690 O O . VAL A 1 85 ? -2.539 -5.780 -3.513 1.00 92.94 85 VAL A O 1
ATOM 693 N N . GLN A 1 86 ? -2.692 -3.755 -4.455 1.00 93.69 86 GLN A N 1
ATOM 694 C CA . GLN A 1 86 ? -1.986 -4.085 -5.681 1.00 93.69 86 GLN A CA 1
ATOM 695 C C . GLN A 1 86 ? -1.070 -2.928 -6.058 1.00 93.69 86 GLN A C 1
ATOM 697 O O . GLN A 1 86 ? -1.410 -1.756 -5.866 1.00 93.69 86 GLN A O 1
ATOM 702 N N . PHE A 1 87 ? 0.082 -3.264 -6.613 1.00 92.75 87 PHE A N 1
ATOM 703 C CA . PHE A 1 87 ? 1.013 -2.303 -7.168 1.00 92.75 87 PHE A CA 1
ATOM 704 C C . PHE A 1 87 ? 0.582 -1.973 -8.590 1.00 92.75 87 PHE A C 1
ATOM 706 O O . PHE A 1 87 ? 0.032 -2.797 -9.326 1.00 92.75 87 PHE A O 1
ATOM 713 N N . ARG A 1 88 ? 0.823 -0.735 -8.982 1.00 91.44 88 ARG A N 1
ATOM 714 C CA . ARG A 1 88 ? 0.636 -0.253 -10.340 1.00 91.44 88 ARG A CA 1
ATOM 715 C C . ARG A 1 88 ? 1.881 0.503 -10.732 1.00 91.44 88 ARG A C 1
ATOM 717 O O . ARG A 1 88 ? 2.500 1.168 -9.904 1.00 91.44 88 ARG A O 1
ATOM 724 N N . LEU A 1 89 ? 2.231 0.408 -12.004 1.00 88.69 89 LEU A N 1
ATOM 725 C CA . LEU A 1 89 ? 3.231 1.296 -12.558 1.00 88.69 89 LEU A CA 1
ATOM 726 C C . LEU A 1 89 ? 2.700 2.732 -12.476 1.00 88.69 89 LEU A C 1
ATOM 728 O O . LEU A 1 89 ? 1.555 2.977 -12.860 1.00 88.69 89 LEU A O 1
ATOM 732 N N . SER A 1 90 ? 3.519 3.660 -11.985 1.00 84.31 90 SER A N 1
ATOM 733 C CA . SER A 1 90 ? 3.149 5.0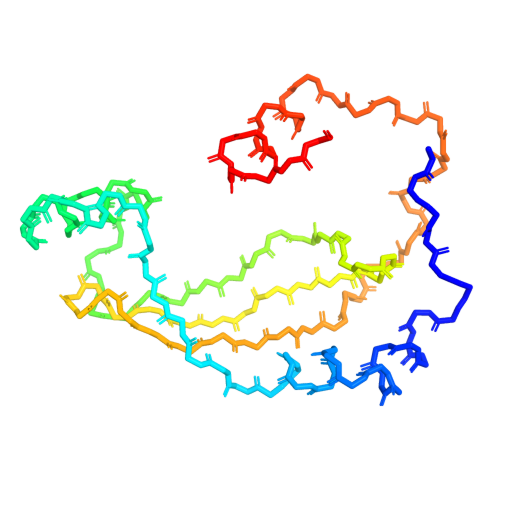73 -11.984 1.00 84.31 90 SER A CA 1
ATOM 734 C C . SER A 1 90 ? 3.098 5.599 -13.421 1.00 84.31 90 SER A C 1
ATOM 736 O O . SER A 1 90 ? 3.998 5.332 -14.222 1.00 84.31 90 SER A O 1
ATOM 738 N N . GLU A 1 91 ? 2.040 6.337 -13.757 1.00 71.06 91 GLU A N 1
ATOM 739 C CA . GLU A 1 91 ? 1.933 7.048 -15.039 1.00 71.06 91 GLU A CA 1
ATOM 740 C C . GLU A 1 91 ? 2.729 8.357 -15.040 1.00 71.06 91 GLU A C 1
ATOM 742 O O . GLU A 1 91 ? 2.992 8.920 -16.106 1.00 71.06 91 GLU A O 1
ATOM 747 N N . GLU A 1 92 ? 3.155 8.822 -13.860 1.00 67.81 92 GLU A N 1
ATOM 748 C CA . GLU A 1 92 ? 4.087 9.934 -13.765 1.00 67.81 92 GLU A CA 1
ATOM 749 C C . GLU A 1 92 ? 5.388 9.551 -14.465 1.00 67.81 92 GLU A C 1
ATOM 751 O O . GLU A 1 92 ? 5.997 8.506 -14.217 1.00 67.81 92 GLU A O 1
ATOM 756 N N . SER A 1 93 ? 5.803 10.405 -15.394 1.00 54.09 93 SER A N 1
ATOM 757 C CA . SER A 1 93 ? 7.078 10.225 -16.062 1.00 54.09 93 SER A CA 1
ATOM 758 C C . SER A 1 93 ? 8.177 10.347 -15.009 1.00 54.09 93 SER A C 1
ATOM 760 O O . SER A 1 93 ? 8.201 11.313 -14.250 1.00 54.09 93 SER A O 1
ATOM 762 N N . ASN A 1 94 ? 9.141 9.423 -15.014 1.00 51.19 94 ASN A N 1
ATOM 763 C CA . ASN A 1 94 ? 10.392 9.516 -14.238 1.00 51.19 94 ASN A CA 1
ATOM 764 C C . ASN A 1 94 ? 11.192 10.817 -14.494 1.00 51.19 94 ASN A C 1
ATOM 766 O O . ASN A 1 94 ? 12.275 11.003 -13.950 1.00 51.19 94 ASN A O 1
ATOM 770 N N . THR A 1 95 ? 10.686 11.716 -15.340 1.00 43.97 95 THR A N 1
ATOM 771 C CA . THR A 1 95 ? 11.267 12.995 -15.744 1.00 43.97 95 THR A CA 1
ATOM 772 C C . THR A 1 95 ? 11.212 14.076 -14.663 1.00 43.97 95 THR A C 1
ATOM 774 O O . THR A 1 95 ? 11.605 15.203 -14.933 1.00 43.97 95 THR A O 1
ATOM 777 N N . ALA A 1 96 ? 10.769 13.769 -13.444 1.00 44.06 96 ALA A N 1
ATOM 778 C CA . ALA A 1 96 ? 10.899 14.659 -12.293 1.00 44.06 96 ALA A CA 1
ATOM 779 C C . ALA A 1 96 ? 11.752 13.998 -11.207 1.00 44.06 96 ALA A C 1
ATOM 781 O O . ALA A 1 96 ? 11.256 13.630 -10.148 1.00 44.06 96 ALA A O 1
ATOM 782 N N . ARG A 1 97 ? 13.032 13.797 -11.522 1.00 46.97 97 ARG A N 1
ATOM 783 C CA . ARG A 1 97 ? 14.173 13.872 -10.597 1.00 46.97 97 ARG A CA 1
ATOM 784 C C . ARG A 1 97 ? 15.426 13.613 -11.420 1.00 46.97 97 ARG A C 1
ATOM 786 O O . ARG A 1 97 ? 16.022 12.538 -11.371 1.00 46.97 97 ARG A O 1
ATOM 793 N N . ASP A 1 98 ? 15.819 14.629 -12.190 1.00 38.34 98 ASP A N 1
ATOM 794 C CA . ASP A 1 98 ? 17.240 14.815 -12.475 1.00 38.34 98 ASP A CA 1
ATOM 795 C C . ASP A 1 98 ? 17.985 14.594 -11.155 1.00 38.34 98 ASP A C 1
ATOM 797 O O . ASP A 1 98 ? 17.582 15.124 -10.116 1.00 38.34 98 ASP A O 1
ATOM 801 N N . GLY A 1 99 ? 18.997 13.728 -11.174 1.00 46.28 99 GLY A N 1
ATOM 802 C CA . GLY A 1 99 ? 19.673 13.170 -9.999 1.00 46.28 99 GLY A CA 1
ATOM 803 C C . GLY A 1 99 ? 20.474 14.173 -9.160 1.00 46.28 99 GLY A C 1
ATOM 804 O O . GLY A 1 99 ? 21.507 13.802 -8.612 1.00 46.28 99 GLY A O 1
ATOM 805 N N . ASN A 1 100 ? 20.018 15.422 -9.073 1.00 44.12 100 ASN A N 1
ATOM 806 C CA . ASN A 1 100 ? 20.637 16.526 -8.364 1.00 44.12 100 ASN A CA 1
ATOM 807 C C . ASN A 1 100 ? 19.765 17.113 -7.239 1.00 44.12 100 ASN A C 1
ATOM 809 O O . ASN A 1 100 ? 20.213 18.016 -6.537 1.00 44.12 100 ASN A O 1
ATOM 813 N N . GLU A 1 101 ? 18.551 16.604 -7.008 1.00 48.16 101 GLU A N 1
ATOM 814 C CA . GLU A 1 101 ? 17.800 16.950 -5.798 1.00 48.16 101 GLU A CA 1
ATOM 815 C C . GLU A 1 101 ? 18.157 15.980 -4.670 1.00 48.16 101 GLU A C 1
ATOM 817 O O . GLU A 1 101 ? 17.704 14.832 -4.613 1.00 48.16 101 GLU A O 1
ATOM 822 N N . ALA A 1 102 ? 19.012 16.455 -3.760 1.00 49.09 102 ALA A N 1
ATOM 823 C CA . ALA A 1 102 ? 19.176 15.849 -2.449 1.00 49.09 102 ALA A CA 1
ATOM 824 C C . ALA A 1 102 ? 17.786 15.674 -1.823 1.00 49.09 102 ALA A C 1
ATOM 826 O O . ALA A 1 102 ? 17.003 16.622 -1.757 1.00 49.09 102 ALA A O 1
ATOM 827 N N . TRP A 1 103 ? 17.472 14.449 -1.398 1.00 52.66 103 TRP A N 1
ATOM 828 C CA . TRP A 1 103 ? 16.211 14.146 -0.732 1.00 52.66 103 TRP A CA 1
ATOM 829 C C . TRP A 1 103 ? 16.045 15.117 0.433 1.00 52.66 103 TRP A C 1
ATOM 831 O O . TRP A 1 103 ? 16.968 15.272 1.238 1.00 52.66 103 TRP A O 1
ATOM 841 N N . SER A 1 104 ? 14.899 15.794 0.517 1.00 57.28 104 SER A N 1
ATOM 842 C CA . SER A 1 104 ? 14.676 16.710 1.631 1.00 57.28 104 SER A CA 1
ATOM 843 C C . SER A 1 104 ? 14.698 15.925 2.944 1.00 57.28 104 SER A C 1
ATOM 845 O O . SER A 1 104 ? 14.318 14.749 2.991 1.00 57.28 104 SER A O 1
ATOM 847 N N . ALA A 1 105 ? 15.149 16.562 4.025 1.00 56.88 105 ALA A N 1
ATOM 848 C CA . ALA A 1 105 ? 15.225 15.924 5.340 1.00 56.88 105 ALA A CA 1
ATOM 849 C C . ALA A 1 105 ? 13.877 15.306 5.758 1.00 56.88 105 ALA A C 1
ATOM 851 O O . ALA A 1 105 ? 13.845 14.232 6.354 1.00 56.88 105 ALA A O 1
ATOM 852 N N . ASP A 1 106 ? 12.766 15.924 5.355 1.00 59.09 106 ASP A N 1
ATOM 853 C CA . ASP A 1 106 ? 11.413 15.429 5.612 1.00 59.09 106 ASP A CA 1
ATOM 854 C C . ASP A 1 106 ? 11.101 14.130 4.857 1.00 59.09 106 ASP A C 1
ATOM 856 O O . ASP A 1 106 ? 10.481 13.224 5.408 1.00 59.09 106 ASP A O 1
ATOM 860 N N . GLN A 1 107 ? 11.579 13.982 3.617 1.00 55.03 107 GLN A N 1
ATOM 861 C CA . GLN A 1 107 ? 11.413 12.748 2.841 1.00 55.03 107 GLN A CA 1
ATOM 862 C C . GLN A 1 107 ? 12.230 11.596 3.435 1.00 55.03 107 GLN A C 1
ATOM 864 O O . GLN A 1 107 ? 11.738 10.472 3.526 1.00 55.03 107 GLN A O 1
ATOM 869 N N . ILE A 1 108 ? 13.452 11.881 3.893 1.00 60.16 108 ILE A N 1
ATOM 870 C CA . ILE A 1 108 ? 14.311 10.900 4.573 1.00 60.16 108 ILE A CA 1
ATOM 871 C C . ILE A 1 108 ? 13.686 10.479 5.909 1.00 60.16 108 ILE A C 1
ATOM 873 O O . ILE A 1 108 ? 13.642 9.291 6.232 1.00 60.16 108 ILE A O 1
ATOM 877 N N . ASN A 1 109 ? 13.157 11.436 6.672 1.00 60.38 109 ASN A N 1
ATOM 878 C CA . ASN A 1 109 ? 12.479 11.158 7.935 1.00 60.38 109 ASN A CA 1
ATOM 879 C C . ASN A 1 109 ? 11.192 10.348 7.731 1.00 60.38 109 ASN A C 1
ATOM 881 O O . ASN A 1 109 ? 10.928 9.443 8.518 1.00 60.38 109 ASN A O 1
ATOM 885 N N . ASN A 1 110 ? 10.447 10.592 6.650 1.00 60.56 110 ASN A N 1
ATOM 886 C CA . ASN A 1 110 ? 9.272 9.794 6.296 1.00 60.56 110 ASN A CA 1
ATOM 887 C C . ASN A 1 110 ? 9.637 8.354 5.912 1.00 60.56 110 ASN A C 1
ATOM 889 O O . ASN A 1 110 ? 8.970 7.422 6.352 1.00 60.56 110 ASN A O 1
ATOM 893 N N . LEU A 1 111 ? 10.724 8.141 5.162 1.00 54.34 111 LEU A N 1
ATOM 894 C CA . LEU A 1 111 ? 11.220 6.789 4.876 1.00 54.34 111 LEU A CA 1
ATOM 895 C C . LEU A 1 111 ? 11.658 6.053 6.148 1.00 54.34 111 LEU A C 1
ATOM 897 O O . LEU A 1 111 ? 11.331 4.880 6.327 1.00 54.34 111 LEU A O 1
ATOM 901 N N . ARG A 1 112 ? 12.340 6.755 7.061 1.00 58.38 112 ARG A N 1
ATOM 902 C CA . ARG A 1 112 ? 12.731 6.213 8.369 1.00 58.38 112 ARG A CA 1
ATOM 903 C C . ARG A 1 112 ? 11.511 5.887 9.237 1.00 58.38 112 ARG A C 1
ATOM 905 O O . ARG A 1 112 ? 11.501 4.854 9.900 1.00 58.38 112 ARG A O 1
ATOM 912 N N . ALA A 1 113 ? 10.472 6.721 9.207 1.00 59.62 113 ALA A N 1
ATOM 913 C CA . ALA A 1 113 ? 9.212 6.474 9.909 1.00 59.62 113 ALA A CA 1
ATOM 914 C C . ALA A 1 113 ? 8.461 5.246 9.365 1.00 59.62 113 ALA A C 1
ATOM 916 O O . ALA A 1 113 ? 7.710 4.613 10.104 1.00 59.62 113 ALA A O 1
ATOM 917 N N . MET A 1 114 ? 8.703 4.869 8.106 1.00 55.47 114 MET A N 1
ATOM 918 C CA . MET A 1 114 ? 8.172 3.644 7.500 1.00 55.47 114 MET A CA 1
ATOM 919 C C . MET A 1 114 ? 9.029 2.392 7.766 1.00 55.47 114 MET A C 1
ATOM 921 O O . MET A 1 114 ? 8.709 1.321 7.255 1.00 55.47 114 MET A O 1
ATOM 925 N N . GLY A 1 115 ? 10.087 2.490 8.583 1.00 44.91 115 GLY A N 1
ATOM 926 C CA . GLY A 1 115 ? 10.864 1.335 9.053 1.00 44.91 115 GLY A CA 1
ATOM 927 C C . GLY A 1 115 ? 11.751 0.675 7.995 1.00 44.91 115 GLY A C 1
ATOM 928 O O . GLY A 1 115 ? 12.188 -0.459 8.186 1.00 44.91 115 GLY A O 1
ATOM 929 N N . LEU A 1 116 ? 12.020 1.362 6.883 1.00 42.75 116 LEU A N 1
ATOM 930 C CA . LEU A 1 116 ? 12.904 0.864 5.833 1.00 42.75 116 LEU A CA 1
ATOM 931 C C . LEU A 1 116 ? 14.374 1.142 6.205 1.00 42.75 116 LEU A C 1
ATOM 933 O O . LEU A 1 116 ? 14.681 2.260 6.631 1.00 42.75 116 LEU A O 1
ATOM 937 N N . PRO A 1 117 ? 15.293 0.168 6.056 1.00 40.03 117 PRO A N 1
ATOM 938 C CA . PRO A 1 117 ? 16.718 0.431 6.210 1.00 40.03 117 PRO A CA 1
ATOM 939 C C . PRO A 1 117 ? 17.183 1.352 5.072 1.00 40.03 117 PRO A C 1
ATOM 941 O O . PRO A 1 117 ? 16.947 1.058 3.899 1.00 40.03 117 PRO A O 1
ATOM 944 N N . LEU A 1 118 ? 17.794 2.480 5.443 1.00 47.62 118 LEU A N 1
ATOM 945 C CA . LEU A 1 118 ? 18.505 3.387 4.533 1.00 47.62 118 LEU A CA 1
ATOM 946 C C . LEU A 1 118 ? 19.929 2.885 4.290 1.00 47.62 118 LEU A C 1
ATOM 948 O O . LEU A 1 118 ? 20.548 2.421 5.276 1.00 47.62 118 LEU A O 1
#